Protein AF-A0AAQ3SWW7-F1 (afdb_monomer_lite)

Organism: NCBI:txid547442

Foldseek 3Di:
DDDPDDPCCVVPVDDDDDLDDQDAPPDPDPVVNVVSVVVVVVVVVVVVVVVVVVVVVVVD

Structure (mmCIF, N/CA/C/O backbone):
data_AF-A0AAQ3SWW7-F1
#
_entry.id   AF-A0AAQ3SWW7-F1
#
loop_
_atom_site.group_PDB
_atom_site.id
_atom_site.type_symbol
_atom_site.label_atom_id
_atom_site.label_alt_id
_atom_site.label_comp_id
_atom_site.label_asym_id
_atom_site.label_entity_id
_atom_site.label_seq_id
_atom_site.pdbx_PDB_ins_code
_atom_site.Cartn_x
_atom_site.Cartn_y
_atom_site.Cartn_z
_atom_site.occupancy
_atom_site.B_iso_or_equiv
_atom_site.auth_seq_id
_atom_site.auth_comp_id
_atom_site.auth_asym_id
_atom_site.auth_atom_id
_atom_site.pdbx_PDB_model_num
ATOM 1 N N . MET A 1 1 ? -13.641 -13.185 18.735 1.00 43.34 1 MET A N 1
ATOM 2 C CA . MET A 1 1 ? -13.233 -14.025 17.590 1.00 43.34 1 MET A CA 1
ATOM 3 C C . MET A 1 1 ? -12.832 -13.097 16.463 1.00 43.34 1 MET A C 1
ATOM 5 O O . MET A 1 1 ? -13.672 -12.324 16.025 1.00 43.34 1 MET A O 1
ATOM 9 N N . ALA A 1 2 ? -11.560 -13.084 16.069 1.00 60.59 2 ALA A N 1
ATOM 10 C CA . ALA A 1 2 ? -11.151 -12.383 14.858 1.00 60.59 2 ALA A CA 1
ATOM 11 C C . ALA A 1 2 ? -11.329 -13.349 13.685 1.00 60.59 2 ALA A C 1
ATOM 13 O O . ALA A 1 2 ? -10.949 -14.514 13.790 1.00 60.59 2 ALA A O 1
ATOM 14 N N . LEU A 1 3 ? -11.935 -12.884 12.596 1.00 69.62 3 LEU A N 1
ATOM 15 C CA . LEU A 1 3 ? -11.955 -13.637 11.351 1.00 69.62 3 LEU A CA 1
ATOM 16 C C . LEU A 1 3 ? -10.488 -13.850 10.935 1.00 69.62 3 LEU A C 1
ATOM 18 O O . LEU A 1 3 ? -9.737 -12.880 10.869 1.00 69.62 3 LEU A O 1
ATOM 22 N N . HIS A 1 4 ? -10.058 -15.086 10.669 1.00 77.75 4 HIS A N 1
ATOM 23 C CA . HIS A 1 4 ? -8.680 -15.402 10.243 1.00 77.75 4 HIS A CA 1
ATOM 24 C C . HIS A 1 4 ? -8.358 -14.910 8.813 1.00 77.75 4 HIS A C 1
ATOM 26 O O . HIS A 1 4 ? -7.454 -15.423 8.161 1.00 77.75 4 HIS A O 1
ATOM 32 N N . ALA A 1 5 ? -9.107 -13.924 8.322 1.00 80.44 5 ALA A N 1
ATOM 33 C CA . ALA A 1 5 ? -9.011 -13.348 6.997 1.00 80.44 5 ALA A CA 1
ATOM 34 C C . ALA A 1 5 ? -8.638 -11.864 7.107 1.00 80.44 5 ALA A C 1
ATOM 36 O O . ALA A 1 5 ? -9.173 -11.120 7.931 1.00 80.44 5 ALA A O 1
ATOM 37 N N . THR A 1 6 ? -7.719 -11.426 6.253 1.00 85.44 6 THR A N 1
ATOM 38 C CA . THR A 1 6 ? -7.379 -10.015 6.059 1.00 85.44 6 THR A CA 1
ATOM 39 C C . THR A 1 6 ? -8.609 -9.224 5.598 1.00 85.44 6 THR A C 1
ATOM 41 O O . THR A 1 6 ? -9.476 -9.780 4.919 1.00 85.44 6 THR A O 1
ATOM 44 N N . PRO A 1 7 ? -8.679 -7.906 5.863 1.00 86.50 7 PRO A N 1
ATOM 45 C CA . PRO A 1 7 ? -9.751 -7.067 5.327 1.00 86.50 7 PRO A CA 1
ATOM 46 C C . PRO A 1 7 ? -9.934 -7.202 3.806 1.00 86.50 7 PRO A C 1
ATOM 48 O O . PRO A 1 7 ? -11.058 -7.173 3.317 1.00 86.50 7 PRO A O 1
ATOM 51 N N . PHE A 1 8 ? -8.847 -7.421 3.054 1.00 87.50 8 PHE A N 1
ATOM 52 C CA . PHE A 1 8 ? -8.913 -7.673 1.614 1.00 87.50 8 PHE A CA 1
ATOM 53 C C . PHE A 1 8 ? -9.687 -8.958 1.291 1.00 87.50 8 PHE A C 1
ATOM 55 O O . PHE A 1 8 ? -10.589 -8.937 0.460 1.00 87.50 8 PHE A O 1
ATOM 62 N N . GLN A 1 9 ? -9.373 -10.065 1.968 1.00 92.12 9 GLN A N 1
ATOM 63 C CA . GLN A 1 9 ? -10.081 -11.335 1.779 1.00 92.12 9 GLN A CA 1
ATOM 64 C C . GLN A 1 9 ? -11.558 -11.229 2.176 1.00 92.12 9 GLN A C 1
ATOM 66 O O . GLN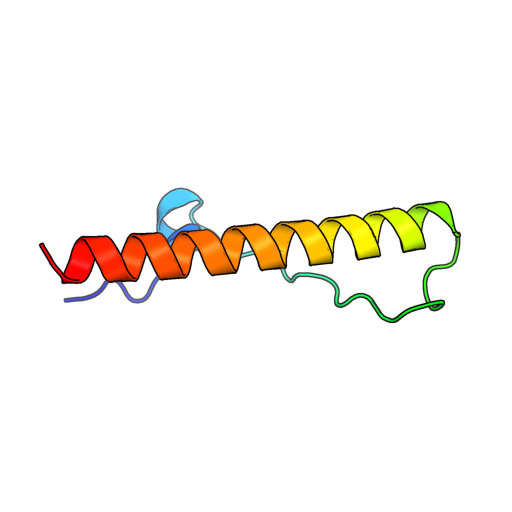 A 1 9 ? -12.398 -11.817 1.504 1.00 92.12 9 GLN A O 1
ATOM 71 N N . VAL A 1 10 ? -11.897 -10.452 3.212 1.00 89.12 10 VAL A N 1
ATOM 72 C CA . VAL A 1 10 ? -13.301 -10.222 3.605 1.00 89.12 10 VAL A CA 1
ATOM 73 C C . VAL A 1 10 ? -14.084 -9.508 2.508 1.00 89.12 10 VAL A C 1
ATOM 75 O O . VAL A 1 10 ? -15.212 -9.889 2.214 1.00 89.12 10 VAL A O 1
ATOM 78 N N . VAL A 1 11 ? -13.486 -8.483 1.900 1.00 91.88 11 VAL A N 1
ATOM 79 C CA . VAL A 1 11 ? -14.155 -7.672 0.874 1.00 91.88 11 VAL A CA 1
ATOM 80 C C . VAL A 1 11 ? -14.198 -8.388 -0.477 1.00 91.88 11 VAL A C 1
ATOM 82 O O . VAL A 1 11 ? -15.196 -8.299 -1.186 1.00 91.88 11 VAL A O 1
ATOM 85 N N . TYR A 1 12 ? -13.127 -9.092 -0.847 1.00 92.56 12 TYR A N 1
ATOM 86 C CA . TYR A 1 12 ? -12.940 -9.603 -2.209 1.00 92.56 12 TYR A CA 1
ATOM 87 C C . TYR A 1 12 ? -12.993 -11.130 -2.332 1.00 92.56 12 TYR A C 1
ATOM 89 O O . TYR A 1 12 ? -12.889 -11.642 -3.445 1.00 92.56 12 TYR A O 1
ATOM 97 N N . GLY A 1 13 ? -13.119 -11.870 -1.227 1.00 93.62 13 GLY A N 1
ATOM 98 C CA . GLY A 1 13 ? -13.247 -13.333 -1.228 1.00 93.62 13 GLY A CA 1
ATOM 99 C C . GLY A 1 13 ? -12.029 -14.090 -1.770 1.00 93.62 13 GLY A C 1
ATOM 100 O O . GLY A 1 13 ? -12.142 -15.263 -2.115 1.00 93.62 13 GLY A O 1
ATOM 101 N N . ARG A 1 14 ? -10.870 -13.433 -1.890 1.00 92.56 14 ARG A N 1
ATOM 102 C CA . ARG A 1 14 ? -9.629 -14.009 -2.428 1.00 92.56 14 ARG A CA 1
ATOM 103 C C . ARG A 1 14 ? -8.407 -13.468 -1.699 1.00 92.56 14 ARG A C 1
ATOM 105 O O . ARG A 1 14 ? -8.467 -12.390 -1.108 1.00 92.56 14 ARG A O 1
ATOM 112 N N . GLU A 1 15 ? -7.293 -14.183 -1.808 1.00 88.94 15 GLU A N 1
ATOM 113 C CA . GLU A 1 15 ? -5.995 -13.699 -1.336 1.00 88.94 15 GLU A CA 1
ATOM 114 C C . GLU A 1 15 ? -5.638 -12.338 -1.962 1.00 88.94 15 GLU A C 1
ATOM 116 O O . GLU A 1 15 ? -5.938 -12.103 -3.143 1.00 88.94 15 GLU A O 1
ATOM 121 N N . PRO A 1 16 ? -4.993 -11.428 -1.208 1.00 87.38 16 PRO A N 1
ATOM 122 C CA . PRO A 1 16 ? -4.441 -10.216 -1.789 1.00 87.38 16 PRO A CA 1
ATOM 123 C C . PRO A 1 16 ? -3.440 -10.572 -2.898 1.00 87.38 16 PRO A C 1
ATOM 125 O O . PRO A 1 16 ? -2.634 -11.491 -2.732 1.00 87.38 16 PRO A O 1
ATOM 128 N N . PRO A 1 17 ? -3.468 -9.866 -4.042 1.00 87.56 17 PRO A N 1
ATOM 129 C CA . PRO A 1 17 ? -2.507 -10.110 -5.106 1.00 87.56 17 PRO A CA 1
ATOM 130 C C . PRO A 1 17 ? -1.090 -9.822 -4.603 1.00 87.56 17 PRO A C 1
ATOM 132 O O . PRO A 1 17 ? -0.860 -8.832 -3.905 1.00 87.56 17 PRO A O 1
ATOM 135 N N . ALA A 1 18 ? -0.132 -10.664 -4.990 1.00 84.44 18 ALA A N 1
ATOM 136 C CA . ALA A 1 18 ? 1.271 -10.414 -4.696 1.00 84.44 18 ALA A CA 1
ATOM 137 C C . ALA A 1 18 ? 1.710 -9.094 -5.349 1.00 84.44 18 ALA A C 1
ATOM 139 O O . ALA A 1 18 ? 1.538 -8.890 -6.553 1.00 84.44 18 ALA A O 1
ATOM 140 N N . LEU 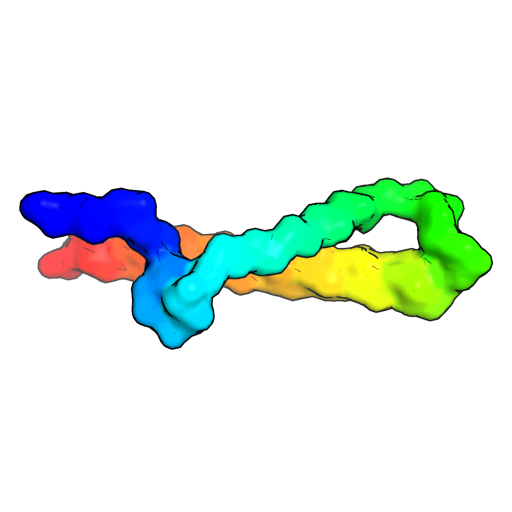A 1 19 ? 2.282 -8.191 -4.554 1.00 80.62 19 LEU A N 1
ATOM 141 C CA . LEU A 1 19 ? 2.881 -6.967 -5.071 1.00 80.62 19 LEU A CA 1
ATOM 142 C C . LEU A 1 19 ? 4.270 -7.307 -5.620 1.00 80.62 19 LEU A C 1
ATOM 144 O O . LEU A 1 19 ? 5.128 -7.781 -4.883 1.00 80.62 19 LEU A O 1
ATOM 148 N N . THR A 1 20 ? 4.502 -7.075 -6.913 1.00 78.88 20 THR A N 1
ATOM 149 C CA . THR A 1 20 ? 5.841 -7.211 -7.506 1.00 78.88 20 THR A CA 1
ATOM 150 C C . THR A 1 20 ? 6.779 -6.206 -6.854 1.00 78.88 20 THR A C 1
ATOM 152 O O . THR A 1 20 ? 6.558 -5.014 -7.035 1.00 78.88 20 THR A O 1
ATOM 155 N N . THR A 1 21 ? 7.816 -6.638 -6.143 1.00 73.75 21 THR A N 1
ATOM 156 C CA . THR A 1 21 ? 8.824 -5.723 -5.587 1.00 73.75 21 THR A CA 1
ATOM 157 C C . THR A 1 21 ? 9.530 -4.979 -6.720 1.00 73.75 21 THR A C 1
ATOM 159 O O . THR A 1 21 ? 9.998 -5.607 -7.672 1.00 73.75 21 THR A O 1
ATOM 162 N N . TYR A 1 22 ? 9.578 -3.649 -6.653 1.00 71.75 22 TYR A N 1
ATOM 163 C CA . TYR A 1 22 ? 10.399 -2.873 -7.571 1.00 71.75 22 TYR A CA 1
ATOM 164 C C . TYR A 1 22 ? 11.874 -3.024 -7.193 1.00 71.75 22 TYR A C 1
ATOM 166 O O . TYR A 1 22 ? 12.259 -2.729 -6.065 1.00 71.75 22 TYR A O 1
ATOM 174 N N . ASN A 1 23 ? 12.689 -3.462 -8.148 1.00 72.44 23 ASN A N 1
ATOM 175 C CA . ASN A 1 23 ? 14.141 -3.376 -8.073 1.00 72.44 23 ASN A CA 1
ATOM 176 C C . ASN A 1 23 ? 14.573 -2.357 -9.128 1.00 72.44 23 ASN A C 1
ATOM 178 O O . ASN A 1 23 ? 14.296 -2.551 -10.314 1.00 72.44 23 ASN A O 1
ATOM 182 N N . GLU A 1 24 ? 15.199 -1.269 -8.690 1.00 65.69 24 GLU A N 1
ATOM 183 C CA . GLU A 1 24 ? 15.567 -0.144 -9.550 1.00 65.69 24 GLU A CA 1
ATOM 184 C C . GLU A 1 24 ? 16.423 -0.591 -10.744 1.00 65.69 24 GLU A C 1
ATOM 186 O O . GLU A 1 24 ? 17.385 -1.344 -10.582 1.00 65.69 24 GLU A O 1
ATOM 191 N N . GLY A 1 25 ? 16.038 -0.178 -11.958 1.00 65.81 25 GLY A N 1
ATOM 192 C CA . GLY A 1 25 ? 16.773 -0.491 -13.188 1.00 65.81 25 GLY A CA 1
ATOM 193 C C . GLY A 1 25 ? 16.594 -1.918 -13.725 1.00 65.81 25 GLY A C 1
ATOM 194 O O . GLY A 1 25 ? 17.177 -2.256 -14.754 1.00 65.81 25 GLY A O 1
ATOM 19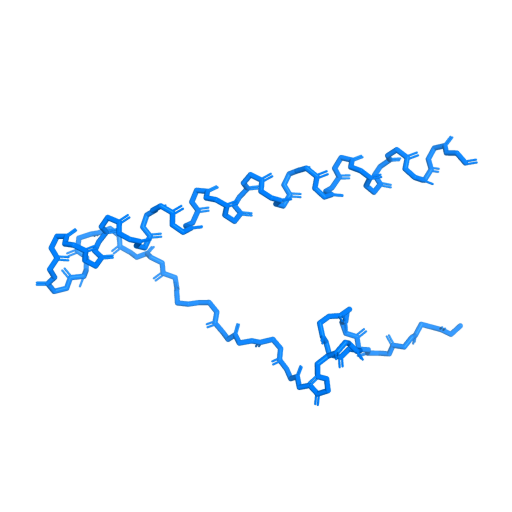5 N N . VAL A 1 26 ? 15.780 -2.763 -13.079 1.00 69.75 26 VAL A N 1
ATOM 196 C CA . VAL A 1 26 ? 15.488 -4.135 -13.550 1.00 69.75 26 VAL A CA 1
ATOM 197 C C . VAL A 1 26 ? 14.343 -4.155 -14.569 1.00 69.75 26 VAL A C 1
ATOM 199 O O . VAL A 1 26 ? 14.193 -5.109 -15.341 1.00 69.75 26 VAL A O 1
ATOM 202 N N . ALA A 1 27 ? 13.520 -3.105 -14.618 1.00 74.62 27 ALA A N 1
ATOM 203 C CA . ALA A 1 27 ? 12.441 -3.029 -15.589 1.00 74.62 27 ALA A CA 1
ATOM 204 C C . ALA A 1 27 ? 12.994 -2.878 -17.016 1.00 74.62 27 ALA A C 1
ATOM 206 O O . ALA A 1 27 ? 13.786 -1.991 -17.315 1.00 74.62 27 ALA A O 1
ATOM 207 N N . ARG A 1 28 ? 12.492 -3.701 -17.949 1.00 75.12 28 ARG A N 1
ATOM 208 C CA . ARG A 1 28 ? 12.911 -3.704 -19.368 1.00 75.12 28 ARG A CA 1
ATOM 209 C C . ARG A 1 28 ? 12.730 -2.352 -20.075 1.00 75.12 28 ARG A C 1
ATOM 211 O O . ARG A 1 28 ? 13.283 -2.146 -21.150 1.00 75.12 28 ARG A O 1
ATOM 218 N N . THR A 1 29 ? 11.919 -1.453 -19.515 1.00 82.12 29 THR A N 1
ATOM 219 C CA . THR A 1 29 ? 11.655 -0.126 -20.081 1.00 82.12 29 THR A CA 1
ATOM 220 C C . THR A 1 29 ? 11.564 0.923 -18.978 1.00 82.12 29 THR A C 1
ATOM 222 O O . THR A 1 29 ? 10.973 0.663 -17.930 1.00 82.12 29 THR A O 1
ATOM 225 N N . LEU A 1 30 ? 12.038 2.136 -19.275 1.00 83.19 30 LEU A N 1
ATOM 226 C CA . LEU A 1 30 ? 11.960 3.299 -18.381 1.00 83.19 30 LEU A CA 1
ATOM 227 C C . LEU A 1 30 ? 10.519 3.639 -17.957 1.00 83.19 30 LEU A C 1
ATOM 229 O O . LEU A 1 30 ? 10.287 4.116 -16.853 1.00 83.19 30 LEU A O 1
ATOM 233 N N . ILE A 1 31 ? 9.528 3.362 -18.813 1.00 86.81 31 ILE A N 1
ATOM 234 C CA . ILE A 1 31 ? 8.109 3.599 -18.503 1.00 86.81 31 ILE A CA 1
ATOM 235 C C . ILE A 1 31 ? 7.620 2.652 -17.403 1.00 86.81 31 ILE A C 1
ATOM 237 O O . ILE A 1 31 ? 6.867 3.063 -16.521 1.00 86.81 31 ILE A O 1
ATOM 241 N N . VAL A 1 32 ? 8.000 1.374 -17.468 1.00 85.50 32 VAL A N 1
ATOM 242 C CA . VAL A 1 32 ? 7.629 0.394 -16.436 1.00 85.50 32 VAL A CA 1
ATOM 243 C C . VAL A 1 32 ? 8.355 0.708 -15.130 1.00 85.50 32 VAL A C 1
ATOM 245 O O . VAL A 1 32 ? 7.734 0.641 -14.075 1.00 85.50 32 VAL A O 1
ATOM 248 N N . ASP A 1 33 ? 9.617 1.121 -15.216 1.00 85.88 33 ASP A N 1
ATOM 249 C CA . ASP A 1 33 ? 10.443 1.549 -14.083 1.00 85.88 33 ASP A CA 1
ATOM 250 C C . ASP A 1 33 ? 9.787 2.717 -13.317 1.00 85.88 33 ASP A C 1
ATOM 252 O O . ASP A 1 33 ? 9.476 2.611 -12.129 1.00 85.88 33 ASP A O 1
ATOM 256 N N . ASP A 1 34 ? 9.422 3.789 -14.032 1.00 87.56 34 ASP A N 1
ATOM 257 C CA . ASP A 1 34 ? 8.737 4.952 -13.455 1.00 87.56 3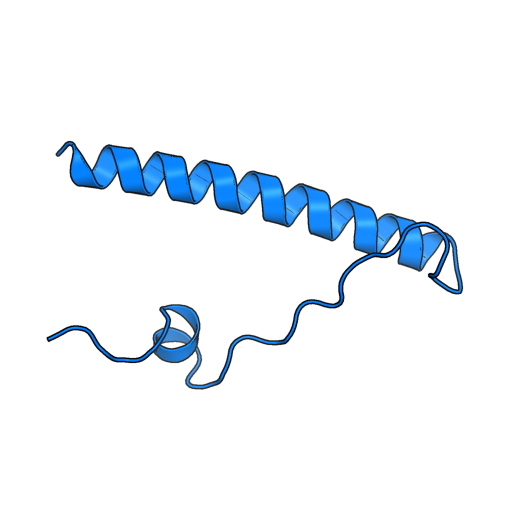4 ASP A CA 1
ATOM 258 C C . ASP A 1 34 ? 7.365 4.597 -12.858 1.00 87.56 34 ASP A C 1
ATOM 260 O O . ASP A 1 34 ? 7.006 5.086 -11.783 1.00 87.56 34 ASP A O 1
ATOM 264 N N . LYS A 1 35 ? 6.600 3.714 -13.514 1.00 88.56 35 LYS A N 1
ATOM 265 C CA . LYS A 1 35 ? 5.304 3.248 -12.996 1.00 88.56 35 LYS A CA 1
ATOM 266 C C . LYS A 1 35 ? 5.451 2.452 -11.701 1.00 88.56 35 LYS A C 1
ATOM 268 O O . LYS A 1 35 ? 4.662 2.667 -10.781 1.00 88.56 35 LYS A O 1
ATOM 273 N N . LEU A 1 36 ? 6.429 1.550 -11.621 1.00 88.62 36 LEU A N 1
ATOM 274 C CA . LEU A 1 36 ? 6.690 0.754 -10.420 1.00 88.62 36 LEU A CA 1
ATOM 275 C C . LEU A 1 36 ? 7.155 1.645 -9.262 1.00 88.62 36 LEU A C 1
ATOM 277 O O . LEU A 1 36 ? 6.602 1.551 -8.167 1.00 88.62 36 LEU A O 1
ATOM 281 N N . ARG A 1 37 ? 8.055 2.595 -9.533 1.00 88.00 37 ARG A N 1
ATOM 282 C CA . ARG A 1 37 ? 8.492 3.598 -8.553 1.00 88.00 37 ARG A CA 1
ATOM 283 C C . ARG A 1 37 ? 7.327 4.442 -8.023 1.00 88.00 37 ARG A C 1
ATOM 285 O O . ARG A 1 37 ? 7.167 4.586 -6.814 1.00 88.00 37 ARG A O 1
ATOM 292 N N . LYS A 1 38 ? 6.480 4.982 -8.910 1.00 91.31 38 LYS A N 1
ATOM 293 C CA . LYS A 1 38 ? 5.292 5.773 -8.524 1.00 91.31 38 LYS A CA 1
ATOM 294 C C . LYS A 1 38 ? 4.293 4.962 -7.701 1.00 91.31 38 LYS A C 1
ATOM 296 O O . LYS A 1 38 ? 3.730 5.488 -6.744 1.00 91.31 38 LYS A O 1
ATOM 301 N N . ARG A 1 39 ? 4.078 3.694 -8.063 1.00 91.00 39 ARG A N 1
ATOM 302 C CA . ARG A 1 39 ? 3.219 2.779 -7.303 1.00 91.00 39 ARG A CA 1
ATOM 303 C C . ARG A 1 39 ? 3.741 2.601 -5.879 1.00 91.00 39 ARG A C 1
ATOM 305 O O . ARG A 1 39 ? 2.949 2.684 -4.946 1.00 91.00 39 ARG A O 1
ATOM 312 N N . ASP A 1 40 ? 5.038 2.376 -5.709 1.00 89.94 40 ASP A N 1
ATOM 313 C CA . ASP A 1 40 ? 5.612 2.095 -4.389 1.00 89.94 40 ASP A CA 1
ATOM 314 C C . ASP A 1 40 ? 5.587 3.330 -3.481 1.00 89.94 40 ASP A C 1
ATOM 316 O O . ASP A 1 40 ? 5.217 3.217 -2.312 1.00 89.94 40 ASP A O 1
ATOM 320 N N . LEU A 1 41 ? 5.849 4.517 -4.042 1.00 92.75 41 LEU A N 1
ATOM 321 C CA . LEU A 1 41 ? 5.659 5.793 -3.341 1.00 92.75 41 LEU A CA 1
ATOM 322 C C . LEU A 1 41 ? 4.212 5.959 -2.858 1.00 92.75 41 LEU A C 1
ATOM 324 O O . LEU A 1 41 ? 3.972 6.184 -1.673 1.00 92.75 41 LEU A O 1
ATOM 328 N N . PHE A 1 42 ? 3.241 5.768 -3.754 1.00 93.06 42 PHE A N 1
ATOM 329 C CA . PHE A 1 42 ? 1.822 5.880 -3.416 1.00 93.06 42 PHE A CA 1
ATOM 330 C C . PHE A 1 42 ? 1.398 4.885 -2.324 1.00 93.06 42 PHE A C 1
ATOM 332 O O . PHE A 1 42 ? 0.694 5.252 -1.384 1.00 93.06 42 PHE A O 1
ATOM 339 N N . LEU A 1 43 ? 1.835 3.625 -2.417 1.00 91.38 43 LEU A N 1
ATOM 340 C CA . LEU A 1 43 ? 1.503 2.604 -1.420 1.00 91.38 43 LEU A CA 1
ATOM 341 C C . LEU A 1 43 ? 2.112 2.909 -0.046 1.00 91.38 43 LEU A C 1
ATOM 343 O O . LEU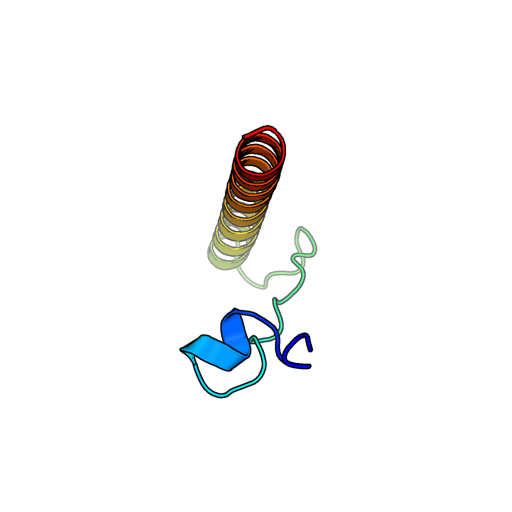 A 1 43 ? 1.459 2.638 0.965 1.00 91.38 43 LEU A O 1
ATOM 347 N N . SER A 1 44 ? 3.317 3.485 0.001 1.00 92.00 44 SER A N 1
ATOM 348 C CA . SER A 1 44 ? 3.933 3.935 1.254 1.00 92.00 44 SER A CA 1
ATOM 349 C C . SER A 1 44 ? 3.102 5.036 1.908 1.00 92.00 44 SER A C 1
ATOM 351 O O . SER A 1 44 ? 2.700 4.900 3.061 1.00 92.00 44 SER A O 1
ATOM 353 N N . GLU A 1 45 ? 2.751 6.079 1.151 1.00 97.19 45 GLU A N 1
ATOM 354 C CA . GLU A 1 45 ? 1.950 7.196 1.666 1.00 97.19 45 GLU A CA 1
ATOM 355 C C . GLU A 1 45 ? 0.576 6.745 2.181 1.00 97.19 45 GLU A C 1
ATOM 357 O O . GLU A 1 45 ? 0.116 7.186 3.238 1.00 97.19 45 GLU A O 1
ATOM 362 N N . VAL A 1 46 ? -0.094 5.851 1.446 1.00 94.88 46 VAL A N 1
ATOM 363 C CA . VAL A 1 46 ? -1.387 5.294 1.864 1.00 94.88 46 VAL A CA 1
ATOM 364 C C . VAL A 1 46 ? -1.238 4.496 3.158 1.00 94.88 46 VAL A C 1
ATOM 366 O O . VAL A 1 46 ? -2.066 4.648 4.059 1.00 94.88 46 VAL A O 1
ATOM 369 N N . ARG A 1 47 ? -0.191 3.671 3.285 1.00 92.06 47 ARG A N 1
ATOM 370 C CA . ARG A 1 47 ? 0.072 2.905 4.511 1.00 92.06 47 ARG A CA 1
ATOM 371 C C . ARG A 1 47 ? 0.260 3.830 5.712 1.00 92.06 47 ARG A C 1
ATOM 373 O O . ARG A 1 47 ? -0.373 3.590 6.740 1.00 92.06 47 ARG A O 1
ATOM 380 N N . ASP A 1 48 ? 1.069 4.874 5.579 1.00 96.44 48 ASP A N 1
ATOM 381 C CA . ASP A 1 48 ? 1.356 5.801 6.679 1.00 96.44 48 ASP A CA 1
ATOM 382 C C . ASP A 1 48 ? 0.080 6.499 7.167 1.00 96.44 48 ASP A C 1
ATOM 384 O O . ASP A 1 48 ? -0.207 6.528 8.367 1.00 96.44 48 ASP A O 1
ATOM 388 N N . ARG A 1 49 ? -0.761 6.964 6.234 1.00 96.69 49 ARG A N 1
ATOM 389 C CA . ARG A 1 49 ? -2.058 7.582 6.560 1.00 96.69 49 ARG A CA 1
ATOM 390 C C . ARG A 1 49 ? -3.023 6.605 7.230 1.00 96.69 49 ARG A C 1
ATOM 392 O O . ARG A 1 49 ? -3.723 6.989 8.165 1.00 96.69 49 ARG A O 1
ATOM 399 N N . LEU A 1 50 ? -3.068 5.349 6.783 1.00 93.75 50 LEU A N 1
ATOM 400 C CA . LEU A 1 50 ? -3.915 4.319 7.397 1.00 93.75 50 LEU A CA 1
ATOM 401 C C . LEU A 1 50 ? -3.462 3.978 8.820 1.00 93.75 50 LEU A C 1
ATOM 403 O O . LEU A 1 50 ? -4.304 3.820 9.703 1.00 93.75 50 LEU A O 1
ATOM 407 N N . LEU A 1 51 ? -2.151 3.896 9.060 1.00 94.19 51 LEU A N 1
ATOM 408 C CA . LEU A 1 51 ? -1.601 3.680 10.400 1.00 94.19 51 LEU A CA 1
ATOM 409 C C . LEU A 1 51 ? -1.933 4.849 11.328 1.00 94.19 51 LEU A C 1
ATOM 411 O O . LEU A 1 51 ? -2.371 4.630 12.458 1.00 94.19 51 LEU A O 1
ATOM 415 N N . GLN A 1 52 ? -1.796 6.079 10.833 1.00 95.69 52 GLN A N 1
ATOM 416 C CA . GLN A 1 52 ? -2.171 7.276 11.576 1.00 95.69 52 GLN A CA 1
ATOM 417 C C . GLN A 1 52 ? -3.672 7.282 11.920 1.00 95.69 52 GLN A C 1
ATOM 419 O O . GLN A 1 52 ? -4.037 7.469 13.081 1.00 95.69 52 GLN A O 1
ATOM 424 N N . ALA A 1 53 ? -4.548 7.011 10.947 1.00 93.94 53 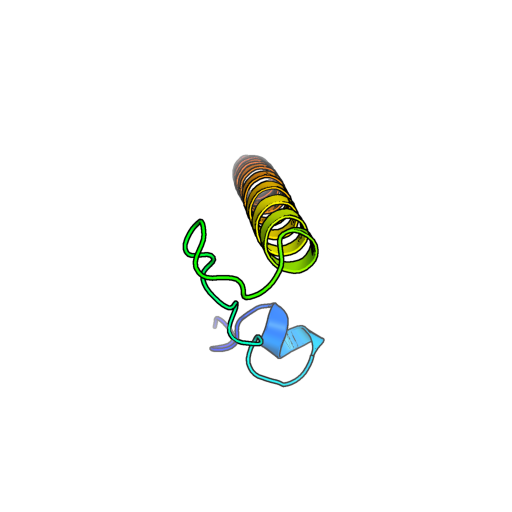ALA A N 1
ATOM 425 C CA . ALA A 1 53 ? -5.993 6.920 11.170 1.00 93.94 53 ALA A CA 1
ATOM 426 C C . ALA A 1 53 ? -6.357 5.818 12.179 1.00 93.94 53 ALA A C 1
ATOM 428 O O . ALA A 1 53 ? -7.196 6.025 13.058 1.00 93.94 53 ALA A O 1
ATOM 429 N N . GLN A 1 54 ? -5.692 4.661 12.101 1.00 91.50 54 GLN A N 1
ATOM 430 C CA . GLN A 1 54 ? -5.885 3.579 13.061 1.00 91.50 54 GLN A CA 1
ATOM 431 C C . GLN A 1 54 ? -5.438 3.985 14.470 1.00 91.50 54 GLN A C 1
ATOM 433 O O . GLN A 1 54 ? -6.087 3.606 15.444 1.00 91.50 54 GLN A O 1
ATOM 438 N N . HIS A 1 55 ? -4.341 4.735 14.596 1.00 93.25 55 HIS A N 1
ATOM 439 C CA . HIS A 1 55 ? -3.891 5.241 15.887 1.00 93.25 55 HIS A CA 1
ATOM 440 C C . HIS A 1 55 ? -4.925 6.192 16.501 1.00 93.25 55 HIS A C 1
ATOM 442 O O . HIS A 1 55 ? -5.305 5.996 17.652 1.00 93.25 55 HIS A O 1
ATOM 448 N N . TYR A 1 56 ? -5.461 7.135 15.719 1.00 93.06 56 TYR A N 1
ATOM 449 C CA . TYR A 1 56 ? -6.527 8.025 16.189 1.00 93.06 56 TYR A CA 1
ATOM 450 C C . TYR A 1 56 ? -7.792 7.272 16.602 1.00 93.06 56 TYR A C 1
ATOM 452 O O . TYR A 1 56 ? -8.326 7.540 17.671 1.00 93.06 56 TYR A O 1
ATOM 460 N N . SER A 1 57 ? -8.235 6.289 15.812 1.00 89.06 57 SER A N 1
ATOM 461 C CA . SER A 1 57 ? -9.424 5.490 16.140 1.00 89.06 57 SER A CA 1
ATOM 462 C C . SER A 1 57 ? -9.283 4.682 17.434 1.00 89.06 57 SER A C 1
ATOM 464 O O . SER A 1 57 ? -10.300 4.316 18.005 1.00 89.06 57 SER A O 1
ATOM 466 N N . LYS A 1 58 ? -8.058 4.353 17.865 1.00 82.31 58 LYS A N 1
ATOM 467 C CA . LYS A 1 58 ? -7.792 3.632 19.123 1.00 82.31 58 LYS A CA 1
ATOM 468 C C . LYS A 1 58 ? -7.679 4.560 20.337 1.00 82.31 58 LYS A C 1
ATOM 470 O O . LYS A 1 58 ? -7.688 4.070 21.460 1.00 82.31 58 LYS A O 1
ATOM 475 N N . LEU A 1 59 ? -7.478 5.859 20.108 1.00 76.06 59 LEU A N 1
ATOM 476 C CA . LEU A 1 59 ? -7.411 6.886 21.152 1.00 76.06 59 LEU A CA 1
ATOM 477 C C . LEU A 1 59 ? -8.793 7.467 21.500 1.00 76.06 59 LEU A C 1
ATOM 479 O O . LEU A 1 59 ? -8.891 8.238 22.452 1.00 76.06 59 LEU A O 1
ATOM 483 N N . GLN A 1 60 ? -9.827 7.123 20.729 1.00 54.41 60 GLN A N 1
ATOM 484 C CA . GLN A 1 60 ? -11.238 7.413 21.000 1.00 54.41 60 GLN A CA 1
ATOM 485 C C . GLN A 1 60 ? -11.915 6.202 21.641 1.00 54.41 60 GLN A C 1
ATOM 487 O O . GLN A 1 60 ? -12.838 6.432 22.452 1.00 54.41 60 GLN A O 1
#

Radius of gyration: 15.88 Å; chains: 1; bounding box: 31×23×41 Å

Sequence (60 aa):
MALHATPFQVVYGREPPALTTYNEGVARTLIVDDKLRKRDLFLSEVRDRLLQAQHYSKLQ

pLDDT: mean 84.53, std 10.93, range [43.34, 97.19]

Secondary structure (DSSP, 8-state):
---SS-HHHHHHSSPPPPPPPP-TT-SSSHHHHHHHHHHHHHHHHHHHHHHHHHHHHHH-